Protein AF-A0A6L9ZZT6-F1 (afdb_monomer)

Structure (mmCIF, N/CA/C/O backbone):
data_AF-A0A6L9ZZT6-F1
#
_entry.id   AF-A0A6L9ZZT6-F1
#
loop_
_atom_site.group_PDB
_atom_site.id
_atom_site.type_symbol
_atom_site.label_atom_id
_atom_site.label_alt_id
_atom_site.label_comp_id
_atom_site.label_asym_id
_atom_site.label_entity_id
_atom_site.label_seq_id
_atom_site.pdbx_PDB_ins_code
_atom_site.Cartn_x
_atom_site.Cartn_y
_atom_site.Cartn_z
_atom_site.occupancy
_atom_site.B_iso_or_equiv
_atom_site.auth_seq_id
_atom_site.auth_comp_id
_atom_site.auth_asym_id
_atom_site.auth_atom_id
_atom_site.pdbx_PDB_model_num
ATOM 1 N N . MET A 1 1 ? 16.941 -3.172 -8.627 1.00 40.53 1 MET A N 1
ATOM 2 C CA . MET A 1 1 ? 16.136 -3.051 -7.387 1.00 40.53 1 MET A CA 1
ATOM 3 C C . MET A 1 1 ? 14.722 -2.506 -7.649 1.00 40.53 1 MET A C 1
ATOM 5 O O . MET A 1 1 ? 14.130 -1.906 -6.766 1.00 40.53 1 MET A O 1
ATOM 9 N N . THR A 1 2 ? 14.144 -2.720 -8.835 1.00 52.38 2 THR A N 1
ATOM 10 C CA . THR A 1 2 ? 12.911 -2.034 -9.269 1.00 52.38 2 THR A CA 1
ATOM 11 C C . THR A 1 2 ? 11.646 -2.871 -9.076 1.00 52.38 2 THR A C 1
ATOM 13 O O . THR A 1 2 ? 10.648 -2.350 -8.600 1.00 52.38 2 THR A O 1
ATOM 16 N N . THR A 1 3 ? 11.688 -4.181 -9.322 1.00 57.72 3 THR A N 1
ATOM 17 C CA . THR A 1 3 ? 10.497 -5.056 -9.295 1.00 57.72 3 THR A CA 1
ATOM 18 C C . THR A 1 3 ? 9.842 -5.185 -7.917 1.00 57.72 3 THR A C 1
ATOM 20 O O . THR A 1 3 ? 8.623 -5.118 -7.804 1.00 57.72 3 THR A O 1
ATOM 23 N N . ALA A 1 4 ? 10.628 -5.306 -6.842 1.00 57.47 4 ALA A N 1
ATOM 24 C CA . ALA A 1 4 ? 10.089 -5.438 -5.483 1.00 57.47 4 ALA A CA 1
ATOM 25 C C . ALA A 1 4 ? 9.424 -4.144 -4.964 1.00 57.47 4 ALA A C 1
ATOM 27 O O . ALA A 1 4 ? 8.455 -4.198 -4.199 1.00 57.47 4 ALA A O 1
ATOM 28 N N . VAL A 1 5 ? 9.938 -2.981 -5.384 1.00 63.69 5 VAL A N 1
ATOM 29 C CA . VAL A 1 5 ? 9.341 -1.666 -5.095 1.00 63.69 5 VAL A CA 1
ATOM 30 C C . VAL A 1 5 ? 8.029 -1.526 -5.860 1.00 63.69 5 VAL A C 1
ATOM 32 O O . VAL A 1 5 ? 7.007 -1.194 -5.260 1.00 63.69 5 VAL A O 1
ATOM 35 N N . SER A 1 6 ? 8.037 -1.8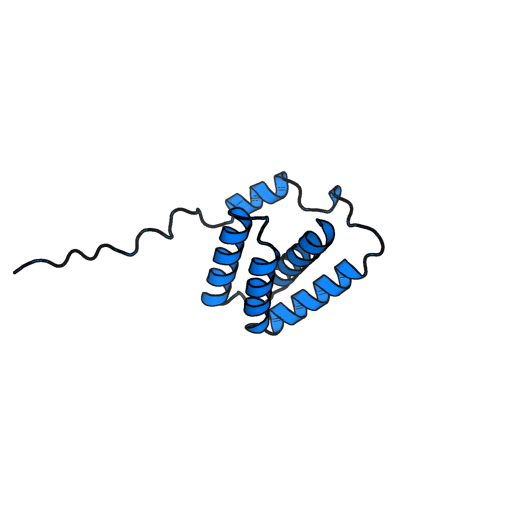91 -7.147 1.00 73.12 6 SER A N 1
ATOM 36 C CA . SER A 1 6 ? 6.847 -1.912 -7.996 1.00 73.12 6 SER A CA 1
ATOM 37 C C . SER A 1 6 ? 5.753 -2.798 -7.401 1.00 73.12 6 SER A C 1
ATOM 39 O O . SER A 1 6 ? 4.663 -2.296 -7.154 1.00 73.12 6 SER A O 1
ATOM 41 N N . ASN A 1 7 ? 6.034 -4.060 -7.057 1.00 80.44 7 ASN A N 1
ATOM 42 C CA . ASN A 1 7 ? 5.023 -4.974 -6.504 1.00 80.44 7 ASN A CA 1
ATOM 43 C C . ASN A 1 7 ? 4.415 -4.467 -5.190 1.00 80.44 7 ASN A C 1
ATOM 45 O O . ASN A 1 7 ? 3.224 -4.647 -4.951 1.00 80.44 7 ASN A O 1
ATOM 49 N N . THR A 1 8 ? 5.213 -3.811 -4.344 1.00 85.00 8 THR A N 1
ATOM 50 C CA . THR A 1 8 ? 4.730 -3.240 -3.080 1.00 85.00 8 THR A CA 1
ATOM 51 C C . THR A 1 8 ? 3.751 -2.088 -3.324 1.00 85.00 8 THR A C 1
ATOM 53 O O . THR A 1 8 ? 2.686 -2.042 -2.709 1.00 85.00 8 THR A O 1
ATOM 56 N N . LEU A 1 9 ? 4.086 -1.171 -4.234 1.00 85.19 9 LEU A N 1
ATOM 57 C CA . LEU A 1 9 ? 3.225 -0.036 -4.578 1.00 85.19 9 LEU A CA 1
ATOM 58 C C . LEU A 1 9 ? 1.985 -0.475 -5.369 1.00 85.19 9 LEU A C 1
ATOM 60 O O . LEU A 1 9 ? 0.884 -0.019 -5.080 1.00 85.19 9 LEU A O 1
ATOM 64 N N . LEU A 1 10 ? 2.131 -1.421 -6.299 1.00 85.00 10 LEU A N 1
ATOM 65 C CA . LEU A 1 10 ? 1.015 -2.033 -7.027 1.00 85.00 10 LEU A CA 1
ATOM 66 C C . LEU A 1 10 ? 0.051 -2.755 -6.082 1.00 85.00 10 LEU A C 1
ATOM 68 O O . LEU A 1 10 ? -1.161 -2.596 -6.210 1.00 85.00 10 LEU A O 1
ATOM 72 N N . ALA A 1 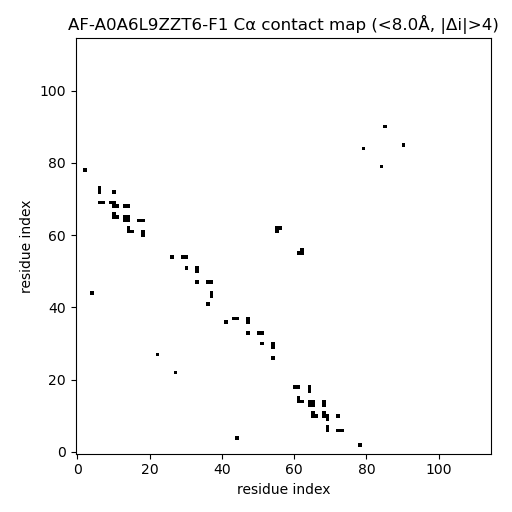11 ? 0.568 -3.504 -5.102 1.00 88.75 11 ALA A N 1
ATOM 73 C CA . ALA A 1 11 ? -0.261 -4.147 -4.086 1.00 88.75 11 ALA A CA 1
ATOM 74 C C . ALA A 1 11 ? -1.056 -3.124 -3.265 1.00 88.75 11 ALA A C 1
ATOM 76 O O . ALA A 1 11 ? -2.221 -3.369 -2.960 1.00 88.75 11 ALA A O 1
ATOM 77 N N . LEU A 1 12 ? -0.449 -1.980 -2.931 1.00 89.62 12 LEU A N 1
ATOM 78 C CA . LEU A 1 12 ? -1.128 -0.894 -2.226 1.00 89.62 12 LEU A CA 1
ATOM 79 C C . LEU A 1 12 ? -2.245 -0.280 -3.075 1.00 89.62 12 LEU A C 1
ATOM 81 O O . LEU A 1 12 ? -3.364 -0.147 -2.591 1.00 89.62 12 LEU A O 1
ATOM 85 N N . LEU A 1 13 ? -1.972 0.041 -4.342 1.00 87.94 13 LEU A N 1
ATOM 86 C CA . LEU A 1 13 ? -2.977 0.594 -5.256 1.00 87.94 13 LEU A CA 1
ATOM 87 C C . LEU A 1 13 ? -4.153 -0.372 -5.455 1.00 87.94 13 LEU A C 1
ATOM 89 O O . LEU A 1 13 ? -5.311 0.037 -5.413 1.00 87.94 13 LEU A O 1
ATOM 93 N N . LEU A 1 14 ? -3.870 -1.669 -5.604 1.00 87.69 14 LEU A N 1
ATOM 94 C CA . LEU A 1 14 ? -4.900 -2.707 -5.678 1.00 87.69 14 LEU A CA 1
ATOM 95 C C . LEU A 1 14 ? -5.697 -2.828 -4.376 1.00 87.69 14 LEU A C 1
ATOM 97 O O . LEU A 1 14 ? -6.899 -3.075 -4.428 1.00 87.69 14 LEU A O 1
ATOM 101 N N . ALA A 1 15 ? -5.053 -2.679 -3.219 1.00 90.38 15 ALA A N 1
ATOM 102 C CA . ALA A 1 15 ? -5.737 -2.727 -1.934 1.00 90.38 15 ALA A CA 1
ATOM 103 C C . ALA A 1 15 ? -6.692 -1.543 -1.765 1.00 90.38 15 ALA A C 1
ATOM 105 O O . ALA A 1 15 ? -7.841 -1.752 -1.397 1.00 90.38 15 ALA A O 1
ATOM 106 N N . LEU A 1 16 ? -6.241 -0.336 -2.114 1.00 88.00 16 LEU A N 1
ATOM 107 C CA . LEU A 1 16 ? -7.047 0.883 -2.071 1.00 88.00 16 LEU A CA 1
ATOM 108 C C . LEU A 1 16 ? -8.231 0.826 -3.039 1.00 88.00 16 LEU A C 1
ATOM 110 O O . LEU A 1 16 ? -9.338 1.191 -2.668 1.00 88.00 16 LEU A O 1
ATOM 114 N N . LYS A 1 17 ? -8.028 0.301 -4.254 1.00 85.88 17 LYS A N 1
ATOM 115 C CA . LYS A 1 17 ? -9.111 0.117 -5.233 1.00 85.88 17 LYS A CA 1
ATOM 116 C C . LYS A 1 17 ? -10.200 -0.843 -4.737 1.00 85.88 17 LYS A C 1
ATOM 118 O O . LYS A 1 17 ? -11.365 -0.666 -5.069 1.00 85.88 17 LYS A O 1
ATOM 123 N N . ASN A 1 18 ? -9.811 -1.885 -4.003 1.00 85.56 18 ASN A N 1
ATOM 124 C CA . ASN A 1 18 ? -10.728 -2.908 -3.496 1.00 85.56 18 ASN A CA 1
ATOM 125 C C . ASN A 1 18 ? -11.258 -2.591 -2.089 1.00 85.56 18 ASN A C 1
ATOM 127 O O . ASN A 1 18 ? -11.923 -3.439 -1.495 1.00 85.56 18 ASN A O 1
ATOM 131 N N . LEU A 1 19 ? -10.926 -1.426 -1.530 1.00 87.62 19 LEU A N 1
ATOM 132 C CA . LEU A 1 19 ? -11.399 -1.014 -0.219 1.00 87.62 19 LEU A CA 1
ATOM 133 C C . LEU A 1 19 ? -12.838 -0.501 -0.362 1.00 87.62 19 LEU A C 1
ATOM 135 O O . LEU A 1 19 ? -13.083 0.512 -1.009 1.00 87.62 19 LEU A O 1
ATOM 139 N N . GLU A 1 20 ? -13.793 -1.227 0.217 1.00 83.88 20 GLU A N 1
ATOM 140 C CA . GLU A 1 20 ? -15.220 -0.875 0.152 1.00 83.88 20 GLU A CA 1
ATOM 141 C C . GLU A 1 20 ? -15.559 0.329 1.043 1.00 83.88 20 GLU A C 1
ATOM 143 O O . GLU A 1 20 ? -16.448 1.119 0.728 1.00 83.88 20 GLU A O 1
ATOM 148 N N . ASN A 1 21 ? -14.826 0.490 2.146 1.00 81.81 21 ASN A N 1
ATOM 149 C CA . ASN A 1 21 ? -14.958 1.626 3.046 1.00 81.81 21 ASN A CA 1
ATOM 150 C C . ASN A 1 21 ? -13.972 2.732 2.651 1.00 81.81 21 ASN A C 1
ATOM 152 O O . ASN A 1 21 ? -12.803 2.438 2.402 1.00 81.81 21 ASN A O 1
ATOM 156 N N . PRO A 1 22 ? -14.393 4.006 2.636 1.00 80.00 22 PRO A N 1
ATOM 157 C CA . PRO A 1 22 ? -13.458 5.103 2.445 1.00 80.00 22 PRO A CA 1
ATOM 158 C C . PRO A 1 22 ? -12.420 5.126 3.575 1.00 80.00 22 PRO A C 1
ATOM 160 O O . PRO A 1 22 ? -12.714 4.751 4.713 1.00 80.00 22 PRO A O 1
ATOM 163 N N . LEU A 1 23 ? -11.209 5.575 3.242 1.00 84.56 23 LEU A N 1
ATOM 164 C CA . LEU A 1 23 ? -10.149 5.826 4.218 1.00 84.56 23 LEU A CA 1
ATOM 165 C C . LEU A 1 23 ? -10.602 6.871 5.245 1.00 84.56 23 LEU A C 1
ATOM 167 O O . LEU A 1 23 ? -11.342 7.800 4.907 1.00 84.56 23 LEU A O 1
ATOM 171 N N . SER A 1 24 ? -10.110 6.751 6.477 1.00 85.81 24 SER A N 1
ATOM 172 C CA . SER A 1 24 ? -10.215 7.830 7.462 1.00 85.81 24 SER A CA 1
ATOM 173 C C . SER A 1 24 ? -9.424 9.061 6.992 1.00 85.81 24 SER A C 1
ATOM 175 O O . SER A 1 24 ? -8.499 8.957 6.181 1.00 85.81 24 SER A O 1
ATOM 177 N N . GLU A 1 25 ? -9.767 10.239 7.516 1.00 85.50 25 GLU A N 1
ATOM 178 C CA . GLU A 1 25 ? -9.041 11.483 7.230 1.00 85.50 25 GLU A CA 1
ATOM 179 C C . GLU A 1 25 ? -7.549 11.368 7.593 1.00 85.50 25 GLU A C 1
ATOM 181 O O . GLU A 1 25 ? -6.685 11.771 6.814 1.00 85.50 25 GLU A O 1
ATOM 186 N N . GLU A 1 26 ? -7.238 10.713 8.715 1.00 84.62 26 GLU A N 1
ATOM 187 C CA . GLU A 1 26 ? -5.870 10.480 9.192 1.00 84.62 26 GLU A CA 1
ATOM 188 C C . GLU A 1 26 ? -5.096 9.534 8.259 1.00 84.62 26 GLU A C 1
ATOM 190 O O . GLU A 1 26 ? -3.921 9.750 7.956 1.00 84.62 26 GLU A O 1
ATOM 195 N N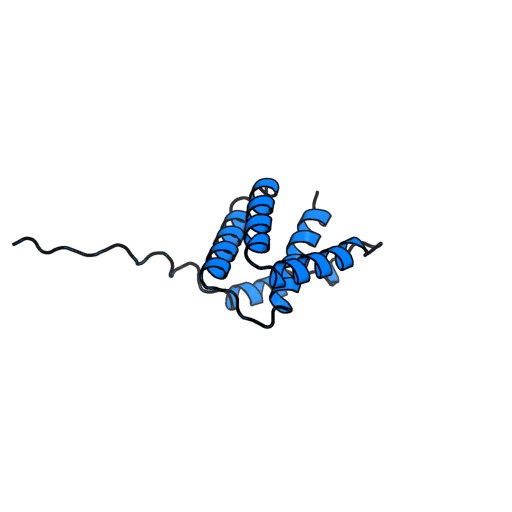 . GLU A 1 27 ? -5.756 8.485 7.761 1.00 84.69 27 GLU A N 1
ATOM 196 C CA . GLU A 1 27 ? -5.157 7.527 6.825 1.00 84.69 27 GLU A CA 1
ATOM 197 C C . GLU A 1 27 ? -4.908 8.163 5.457 1.00 84.69 27 GLU A C 1
ATOM 199 O O . GLU A 1 27 ? -3.863 7.945 4.835 1.00 84.69 27 GLU A O 1
ATOM 204 N N . HIS A 1 28 ? -5.865 8.970 5.000 1.00 86.56 28 HIS A N 1
ATOM 205 C CA . HIS A 1 28 ? -5.772 9.716 3.757 1.00 86.56 28 HIS A CA 1
ATOM 206 C C . HIS A 1 28 ? -4.625 10.735 3.805 1.00 86.56 28 HIS A C 1
ATOM 208 O O . HIS A 1 28 ? -3.826 10.816 2.864 1.00 86.56 28 HIS A O 1
ATOM 214 N N . GLU A 1 29 ? -4.488 11.478 4.906 1.00 87.62 29 GLU A N 1
ATOM 215 C CA . GLU A 1 29 ? -3.381 12.416 5.107 1.00 87.62 29 GLU A CA 1
ATOM 216 C C . GLU A 1 29 ? -2.031 11.687 5.159 1.00 87.62 29 GLU A C 1
ATOM 218 O O . GLU A 1 29 ? -1.093 12.073 4.453 1.00 87.62 29 GLU A O 1
ATOM 223 N N . ALA A 1 30 ? -1.942 10.580 5.903 1.00 87.75 30 ALA A N 1
ATOM 224 C CA . ALA A 1 30 ? -0.714 9.797 6.016 1.00 87.75 30 ALA A CA 1
ATOM 225 C C . ALA A 1 30 ? -0.260 9.205 4.668 1.00 87.75 30 ALA 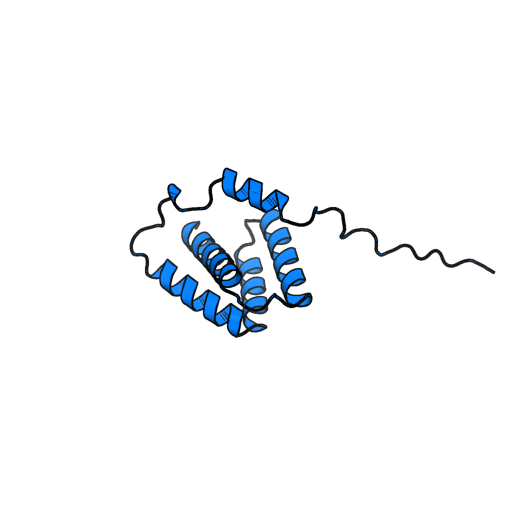A C 1
ATOM 227 O O . ALA A 1 30 ? 0.931 9.242 4.339 1.00 87.75 30 ALA A O 1
ATOM 228 N N . LEU A 1 31 ? -1.192 8.688 3.857 1.00 88.56 31 LEU A N 1
ATOM 229 C CA . LEU A 1 31 ? -0.898 8.191 2.507 1.00 88.56 31 LEU A CA 1
ATOM 230 C C . LEU A 1 31 ? -0.512 9.324 1.550 1.00 88.56 31 LEU A C 1
ATOM 232 O O . LEU A 1 31 ? 0.402 9.157 0.737 1.00 88.56 31 LEU A O 1
ATOM 236 N N . THR A 1 32 ? -1.155 10.485 1.673 1.00 87.31 32 THR A N 1
ATOM 237 C CA . THR A 1 32 ? -0.825 11.675 0.880 1.00 87.31 32 THR A CA 1
ATOM 238 C C . THR A 1 32 ? 0.594 12.160 1.175 1.00 87.31 32 THR A C 1
ATOM 240 O O . THR A 1 32 ? 1.372 12.414 0.249 1.00 87.31 32 THR A O 1
ATOM 243 N N . ASP A 1 33 ? 0.972 12.265 2.450 1.00 87.50 33 ASP A N 1
ATOM 244 C CA . ASP A 1 33 ? 2.317 12.689 2.840 1.00 87.50 33 ASP A CA 1
ATOM 245 C C . ASP A 1 33 ? 3.385 11.668 2.416 1.00 87.50 33 ASP A C 1
ATOM 247 O O . ASP A 1 33 ? 4.428 12.044 1.870 1.00 87.50 33 ASP A O 1
ATOM 251 N N . LEU A 1 34 ? 3.094 10.369 2.548 1.00 87.31 34 LEU A N 1
ATOM 252 C CA . LEU A 1 34 ? 3.953 9.308 2.024 1.00 87.31 34 LEU A CA 1
ATOM 253 C C . LEU A 1 34 ? 4.167 9.447 0.506 1.00 87.31 34 LEU A C 1
ATOM 255 O O . LEU A 1 34 ? 5.303 9.357 0.035 1.00 87.31 34 LEU A O 1
ATOM 259 N N . GLY A 1 35 ? 3.104 9.717 -0.259 1.00 84.81 35 GLY A N 1
ATOM 260 C CA . GLY A 1 35 ? 3.186 9.971 -1.700 1.00 84.81 35 GLY A CA 1
ATOM 261 C C . GLY A 1 35 ? 4.074 11.175 -2.037 1.00 84.81 35 GLY A C 1
ATOM 262 O O . GLY A 1 35 ? 4.937 11.090 -2.915 1.00 84.81 35 GLY A O 1
ATOM 263 N N . LYS A 1 36 ? 3.944 12.277 -1.285 1.00 85.62 36 LYS A N 1
ATOM 264 C CA . LYS A 1 36 ? 4.805 13.468 -1.427 1.00 85.62 36 LYS A CA 1
ATOM 265 C C . LYS A 1 36 ? 6.269 13.169 -1.102 1.00 85.62 36 LYS A C 1
ATOM 267 O O . LYS A 1 36 ? 7.165 13.705 -1.755 1.00 85.62 36 LYS A O 1
ATOM 272 N N . GLN A 1 37 ? 6.544 12.342 -0.094 1.00 84.12 37 GLN A N 1
ATOM 273 C CA . GLN A 1 37 ? 7.911 11.929 0.246 1.00 84.12 37 GLN A CA 1
ATOM 274 C C . GLN A 1 37 ? 8.526 11.043 -0.842 1.00 84.12 37 GLN A C 1
ATOM 276 O O . GLN A 1 37 ? 9.666 11.283 -1.235 1.00 84.12 37 GLN A O 1
ATOM 281 N N . LEU A 1 38 ? 7.761 10.090 -1.385 1.00 83.06 38 LEU A N 1
ATOM 282 C CA . LEU A 1 38 ? 8.195 9.237 -2.497 1.00 83.06 38 LEU A CA 1
ATOM 283 C C . LEU A 1 38 ? 8.496 10.044 -3.768 1.00 83.06 38 LEU A C 1
ATOM 285 O O . LEU A 1 38 ? 9.483 9.765 -4.444 1.00 83.06 38 LEU A O 1
ATOM 289 N N . 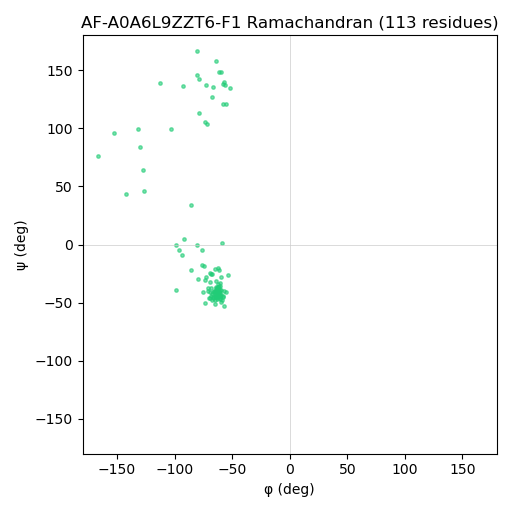LYS A 1 39 ? 7.686 11.071 -4.064 1.00 80.50 39 LYS A N 1
ATOM 290 C CA . LYS A 1 39 ? 7.915 11.998 -5.186 1.00 80.50 39 LYS A CA 1
ATOM 291 C C . LYS A 1 39 ? 9.188 12.831 -4.999 1.00 80.50 39 LYS A C 1
ATOM 293 O O . LYS A 1 39 ? 9.900 13.064 -5.970 1.00 80.50 39 LYS A O 1
ATOM 298 N N . ARG A 1 40 ? 9.465 13.289 -3.770 1.00 81.00 40 ARG A N 1
ATOM 299 C CA . ARG A 1 40 ? 10.646 14.114 -3.452 1.00 81.00 40 ARG A CA 1
ATOM 300 C C . ARG A 1 40 ? 11.941 13.305 -3.458 1.00 81.00 40 ARG A C 1
ATOM 302 O O . ARG A 1 40 ? 12.886 13.706 -4.125 1.00 81.00 40 ARG A O 1
ATOM 309 N N . ASN A 1 41 ? 11.963 12.171 -2.757 1.00 79.25 41 ASN A N 1
ATOM 310 C CA . ASN A 1 41 ? 13.142 11.317 -2.604 1.00 79.25 41 ASN A CA 1
ATOM 311 C C . ASN A 1 41 ? 12.801 9.851 -2.927 1.00 79.25 41 ASN A C 1
ATOM 313 O O . ASN A 1 41 ? 12.582 9.046 -2.016 1.00 79.25 41 ASN A O 1
ATOM 317 N N . PRO A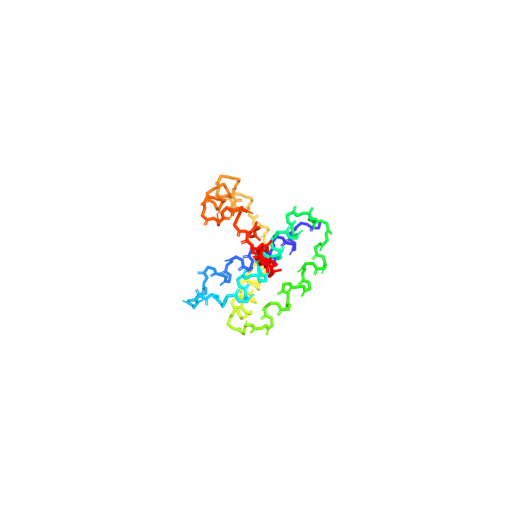 1 42 ? 12.813 9.455 -4.211 1.00 72.44 42 PRO A N 1
ATOM 318 C CA . PRO A 1 42 ? 12.541 8.070 -4.601 1.00 72.44 42 PRO A CA 1
ATOM 319 C C . PRO A 1 42 ? 13.606 7.076 -4.097 1.00 72.44 42 PRO A C 1
ATOM 321 O O . PRO A 1 42 ? 13.317 5.889 -3.950 1.00 72.44 42 PRO A O 1
ATOM 324 N N . ASN A 1 43 ? 14.818 7.547 -3.778 1.00 79.38 43 ASN A N 1
ATOM 325 C CA . ASN A 1 43 ? 15.910 6.710 -3.265 1.00 79.38 43 ASN A CA 1
ATOM 326 C C . ASN A 1 43 ? 15.723 6.285 -1.793 1.00 79.38 43 ASN A C 1
ATOM 328 O O . ASN A 1 43 ? 16.306 5.286 -1.376 1.00 79.38 43 ASN A O 1
ATOM 332 N N . ASP A 1 44 ? 14.866 6.966 -1.020 1.00 82.69 44 ASP A N 1
ATOM 333 C CA . ASP A 1 44 ? 14.590 6.665 0.399 1.00 82.69 44 ASP A CA 1
ATOM 334 C C . ASP A 1 44 ? 13.509 5.584 0.589 1.00 82.69 44 ASP A C 1
ATOM 336 O O . ASP A 1 44 ? 12.719 5.588 1.541 1.00 82.69 44 ASP A O 1
ATOM 340 N N . TRP A 1 45 ? 13.452 4.613 -0.325 1.00 82.56 45 TRP A N 1
ATOM 341 C CA . TRP A 1 45 ? 12.408 3.590 -0.327 1.00 82.56 45 TRP A CA 1
ATOM 342 C C . TRP A 1 45 ? 12.304 2.820 0.995 1.00 82.56 45 TRP A C 1
ATOM 344 O O . TRP A 1 45 ? 11.199 2.565 1.465 1.00 82.56 45 TRP A O 1
ATOM 354 N N . ASN A 1 46 ? 13.425 2.469 1.632 1.00 82.31 46 ASN A N 1
ATOM 355 C CA . ASN A 1 46 ? 13.398 1.702 2.882 1.00 82.31 46 ASN A CA 1
ATOM 356 C C . ASN A 1 46 ? 12.709 2.457 4.027 1.00 82.31 46 ASN A C 1
ATOM 358 O O . ASN A 1 46 ? 11.968 1.842 4.796 1.00 82.31 46 ASN A O 1
ATOM 362 N N . LEU A 1 47 ? 12.917 3.773 4.124 1.00 83.38 47 LEU A N 1
ATOM 363 C CA . LEU A 1 47 ? 12.258 4.612 5.125 1.00 83.38 47 LEU A CA 1
ATOM 364 C C . LEU A 1 47 ? 10.762 4.747 4.813 1.00 83.38 47 LEU A C 1
ATOM 366 O O . LEU A 1 47 ? 9.916 4.532 5.684 1.00 83.38 47 LEU A O 1
ATOM 370 N N . ASN A 1 48 ? 10.429 5.018 3.550 1.00 83.62 48 ASN A N 1
ATOM 371 C CA . ASN A 1 48 ? 9.045 5.139 3.090 1.00 83.62 48 ASN A CA 1
ATOM 372 C C . ASN A 1 48 ? 8.266 3.825 3.253 1.00 83.62 48 ASN A C 1
ATOM 374 O O . ASN A 1 48 ? 7.108 3.826 3.667 1.00 83.62 48 ASN A O 1
ATOM 378 N N . LYS A 1 49 ? 8.918 2.679 3.034 1.00 85.75 49 LYS A N 1
ATOM 379 C CA . LYS A 1 49 ? 8.340 1.354 3.270 1.00 85.75 49 LYS A CA 1
ATOM 380 C C . LYS A 1 49 ? 7.962 1.156 4.736 1.00 85.75 49 LYS A C 1
ATOM 382 O O . LYS A 1 49 ? 6.901 0.603 5.004 1.00 85.75 49 LYS A O 1
ATOM 387 N N . GLN A 1 50 ? 8.784 1.600 5.690 1.00 86.56 50 GLN A N 1
ATOM 388 C CA . GLN A 1 50 ? 8.442 1.486 7.114 1.00 86.56 50 GLN A CA 1
ATOM 389 C C . GLN A 1 50 ? 7.206 2.317 7.467 1.00 86.56 50 GLN A C 1
ATOM 391 O O . GLN A 1 50 ? 6.307 1.808 8.138 1.00 86.56 50 GLN A O 1
ATOM 396 N N . LYS A 1 51 ? 7.123 3.551 6.953 1.00 87.12 51 LYS A N 1
ATOM 397 C CA . LYS A 1 51 ? 5.944 4.414 7.120 1.00 87.12 51 LYS A CA 1
ATOM 398 C C . LYS A 1 51 ? 4.692 3.776 6.519 1.00 87.12 51 LYS A C 1
ATOM 400 O O . LYS A 1 51 ? 3.667 3.699 7.188 1.00 87.12 51 LYS A O 1
ATOM 405 N N . LEU A 1 52 ? 4.802 3.210 5.315 1.00 90.00 52 LEU A N 1
ATOM 406 C CA . LEU A 1 52 ? 3.711 2.463 4.691 1.00 90.00 52 LEU A CA 1
ATOM 407 C C . LEU A 1 52 ? 3.244 1.286 5.558 1.00 90.00 52 LEU A C 1
ATOM 409 O O . LEU A 1 52 ? 2.047 1.093 5.748 1.00 90.00 52 LEU A O 1
ATOM 413 N N . MET A 1 53 ? 4.174 0.501 6.112 1.00 89.69 53 MET A N 1
ATOM 414 C CA . MET A 1 53 ? 3.815 -0.616 6.993 1.00 89.69 53 MET A CA 1
ATOM 415 C C . MET A 1 53 ? 3.118 -0.144 8.277 1.00 89.69 53 MET A C 1
ATOM 417 O O . MET A 1 53 ? 2.289 -0.881 8.804 1.00 89.69 53 MET A O 1
ATOM 421 N N . ALA A 1 54 ? 3.438 1.049 8.785 1.00 90.19 54 ALA A N 1
ATOM 422 C CA . ALA A 1 54 ? 2.754 1.631 9.938 1.00 90.19 54 ALA A CA 1
ATOM 423 C C . ALA A 1 54 ? 1.303 2.014 9.602 1.00 90.19 54 ALA A C 1
ATOM 425 O O . ALA A 1 54 ? 0.406 1.637 10.350 1.00 90.19 54 ALA A O 1
ATOM 426 N N . ILE A 1 55 ? 1.070 2.650 8.447 1.00 88.25 55 ILE A N 1
ATOM 427 C CA . ILE A 1 55 ? -0.281 2.974 7.952 1.00 88.25 55 ILE A CA 1
ATOM 428 C C . ILE A 1 55 ? -1.110 1.694 7.799 1.00 88.25 55 ILE A C 1
ATOM 430 O O . ILE A 1 55 ? -2.217 1.598 8.315 1.00 88.25 55 ILE A O 1
ATOM 434 N N . LEU A 1 56 ? -0.546 0.658 7.170 1.00 89.38 56 LEU A N 1
ATOM 435 C CA . LEU A 1 56 ? -1.232 -0.628 7.023 1.00 89.38 56 LEU A CA 1
ATOM 436 C C . LEU A 1 56 ? -1.533 -1.287 8.376 1.00 89.38 56 LEU A C 1
ATOM 438 O O . LEU A 1 56 ? -2.546 -1.952 8.518 1.00 89.38 56 LEU A O 1
ATOM 442 N N . LYS A 1 57 ? -0.675 -1.136 9.390 1.00 88.69 57 LYS A N 1
ATOM 443 C CA . LYS A 1 57 ? -0.949 -1.696 10.725 1.00 88.69 57 LYS A CA 1
ATOM 444 C C . LYS A 1 57 ? -2.119 -1.018 11.436 1.00 88.69 57 LYS A C 1
ATOM 446 O O . LYS A 1 57 ? -2.704 -1.665 12.295 1.00 88.69 57 LYS A O 1
ATOM 451 N N . ALA A 1 58 ? -2.431 0.232 11.101 1.00 87.75 58 ALA A N 1
ATOM 452 C CA . ALA A 1 58 ? -3.561 0.953 11.677 1.00 87.75 58 ALA A CA 1
ATOM 453 C C . ALA A 1 58 ? -4.916 0.499 11.102 1.00 87.75 58 ALA A C 1
ATOM 455 O O . ALA A 1 58 ? -5.942 0.731 11.731 1.00 87.75 58 ALA A O 1
ATOM 456 N N . ASN A 1 59 ? -4.919 -0.192 9.953 1.00 88.38 59 ASN A N 1
ATOM 457 C CA . ASN A 1 59 ? -6.130 -0.625 9.258 1.00 88.38 59 ASN A CA 1
ATOM 458 C C . ASN A 1 59 ? -6.055 -2.099 8.850 1.00 88.38 59 ASN A C 1
ATOM 460 O O . ASN A 1 59 ? -5.457 -2.457 7.828 1.00 88.38 59 ASN A O 1
ATOM 464 N N . ASP A 1 60 ? -6.689 -2.971 9.637 1.00 90.00 60 ASP A N 1
ATOM 465 C CA . ASP A 1 60 ? -6.651 -4.415 9.397 1.00 90.00 60 ASP A CA 1
ATOM 466 C C . ASP A 1 60 ? -7.264 -4.818 8.048 1.00 90.00 60 ASP A C 1
ATOM 468 O O . ASP A 1 60 ? -6.722 -5.699 7.375 1.00 90.00 60 ASP A O 1
ATOM 472 N N . THR A 1 61 ? -8.330 -4.151 7.599 1.00 90.19 61 THR A N 1
ATOM 473 C CA . THR A 1 61 ? -8.957 -4.429 6.296 1.00 90.19 61 THR A CA 1
ATOM 474 C C . THR A 1 61 ? -8.003 -4.098 5.152 1.00 90.19 61 THR A C 1
ATOM 476 O O . THR A 1 61 ? -7.721 -4.946 4.298 1.00 90.19 61 THR A O 1
ATOM 479 N N . LEU A 1 62 ? -7.430 -2.892 5.161 1.00 89.38 62 LEU A N 1
ATOM 480 C CA . LEU A 1 62 ? -6.470 -2.452 4.152 1.00 89.38 62 LEU A CA 1
ATOM 481 C C . LEU A 1 62 ? -5.224 -3.345 4.146 1.00 89.38 62 LEU A C 1
ATOM 483 O O . LEU A 1 62 ? -4.730 -3.728 3.084 1.00 89.38 62 LEU A O 1
ATOM 487 N N . LYS A 1 63 ? -4.742 -3.746 5.325 1.00 92.25 63 LYS A N 1
ATOM 488 C CA . LYS A 1 63 ? -3.629 -4.688 5.481 1.00 92.25 63 LYS A CA 1
ATOM 489 C C . LYS A 1 63 ? -3.927 -6.044 4.860 1.00 92.25 63 LYS A C 1
ATOM 491 O O . LYS A 1 63 ? -3.065 -6.582 4.165 1.00 92.25 63 LYS A O 1
ATOM 496 N N . GLN A 1 64 ? -5.109 -6.609 5.100 1.00 91.62 64 GLN A N 1
ATOM 497 C CA . GLN A 1 64 ? -5.501 -7.896 4.522 1.00 91.62 64 GLN A CA 1
ATOM 498 C C . GLN A 1 64 ? -5.578 -7.821 2.995 1.00 91.62 64 GLN A C 1
ATOM 500 O O . GLN A 1 64 ? -5.021 -8.685 2.310 1.00 91.62 64 GLN A O 1
ATOM 505 N N . LEU A 1 65 ? -6.200 -6.767 2.458 1.00 91.56 65 LEU A N 1
ATOM 506 C CA . LEU A 1 65 ? -6.274 -6.532 1.015 1.00 91.56 65 LEU A CA 1
ATOM 507 C C . LEU A 1 65 ? -4.879 -6.372 0.401 1.00 91.56 65 LEU A C 1
ATOM 509 O O . LEU A 1 65 ? -4.575 -7.013 -0.608 1.00 91.56 65 LEU A O 1
ATOM 513 N N . TYR A 1 66 ? -4.004 -5.604 1.053 1.00 92.38 66 TYR A N 1
ATOM 514 C CA . TYR A 1 66 ? -2.613 -5.424 0.645 1.00 92.38 66 TYR A CA 1
ATOM 515 C C . TYR A 1 66 ? -1.841 -6.744 0.626 1.00 92.38 66 TYR A C 1
ATOM 517 O O . TYR A 1 66 ? -1.206 -7.061 -0.377 1.00 92.38 66 TYR A O 1
ATOM 525 N N . GLN A 1 67 ? -1.907 -7.547 1.693 1.00 91.38 67 GLN A N 1
ATOM 526 C CA . GLN A 1 67 ? -1.189 -8.826 1.752 1.00 91.38 67 GLN A CA 1
ATOM 527 C C . GLN A 1 67 ? -1.699 -9.802 0.690 1.00 91.38 67 GLN A C 1
ATOM 529 O O . GLN A 1 67 ? -0.902 -10.470 0.034 1.00 91.38 67 GLN A O 1
ATOM 534 N N . LYS A 1 68 ? -3.017 -9.843 0.461 1.00 90.69 68 LYS A N 1
ATOM 535 C CA . LYS A 1 68 ? -3.625 -10.674 -0.585 1.00 90.69 68 LYS A CA 1
ATOM 536 C C . LYS A 1 68 ? -3.178 -10.240 -1.981 1.00 90.69 68 LYS A C 1
ATOM 538 O O . LYS A 1 68 ? -2.841 -11.094 -2.800 1.00 90.69 68 LYS A O 1
ATOM 543 N N . ALA A 1 69 ? -3.161 -8.936 -2.261 1.00 88.81 69 ALA A N 1
ATOM 544 C CA . ALA A 1 69 ? -2.681 -8.400 -3.532 1.00 88.81 69 ALA A CA 1
ATOM 545 C C . ALA A 1 69 ? -1.183 -8.674 -3.719 1.00 88.81 69 ALA A C 1
ATOM 547 O O . ALA A 1 69 ? -0.775 -9.173 -4.765 1.00 88.81 69 ALA A O 1
ATOM 548 N N . LYS A 1 70 ? -0.377 -8.440 -2.680 1.00 88.12 70 LYS A N 1
ATOM 549 C CA . LYS A 1 70 ? 1.064 -8.691 -2.690 1.00 88.12 70 LYS A CA 1
ATOM 550 C C . LYS A 1 70 ? 1.388 -10.163 -2.932 1.00 88.12 70 LYS A C 1
ATOM 552 O O . LYS A 1 70 ? 2.195 -10.452 -3.802 1.00 88.12 70 LYS A O 1
ATOM 557 N N . ALA A 1 71 ? 0.727 -11.085 -2.232 1.00 86.88 71 ALA A N 1
ATOM 558 C CA . ALA A 1 71 ? 0.928 -12.520 -2.427 1.00 86.88 71 ALA A CA 1
ATOM 559 C C . ALA A 1 71 ? 0.600 -12.955 -3.862 1.00 86.88 71 ALA A C 1
ATOM 561 O O . ALA A 1 71 ? 1.330 -13.752 -4.440 1.00 86.88 71 ALA A O 1
ATOM 562 N N . LYS A 1 72 ? -0.459 -12.396 -4.466 1.00 84.94 72 LYS A N 1
ATOM 563 C CA . LYS A 1 72 ? -0.787 -12.647 -5.877 1.00 84.94 72 LYS A CA 1
ATOM 564 C C . LYS A 1 72 ? 0.286 -12.119 -6.826 1.00 84.94 72 LYS A C 1
ATOM 566 O O . LYS A 1 72 ? 0.614 -12.811 -7.778 1.00 84.94 72 LYS A O 1
ATOM 571 N N . LEU A 1 73 ? 0.814 -10.920 -6.572 1.00 83.19 73 LEU A N 1
ATOM 572 C CA . LEU A 1 73 ? 1.858 -10.307 -7.400 1.00 83.19 73 LEU A CA 1
ATOM 573 C C . LEU A 1 73 ? 3.212 -11.010 -7.247 1.00 83.19 73 LEU A C 1
ATOM 575 O O . LEU A 1 73 ? 3.926 -11.156 -8.229 1.00 83.19 73 LEU A O 1
ATOM 579 N N . ASP A 1 74 ? 3.559 -11.464 -6.042 1.00 81.81 74 ASP A N 1
ATOM 580 C CA . ASP A 1 74 ? 4.788 -12.228 -5.788 1.00 81.81 74 ASP A CA 1
ATOM 581 C C . ASP A 1 74 ? 4.704 -13.660 -6.337 1.00 81.81 74 ASP A C 1
ATOM 583 O O . ASP A 1 74 ? 5.725 -14.232 -6.701 1.00 81.81 74 ASP A O 1
ATOM 587 N N . ALA A 1 75 ? 3.500 -14.236 -6.421 1.00 81.81 75 ALA A N 1
ATOM 588 C CA . ALA A 1 75 ? 3.266 -15.540 -7.042 1.00 81.81 75 ALA A CA 1
ATOM 589 C C . ALA A 1 75 ? 3.283 -15.496 -8.582 1.00 81.81 75 ALA A C 1
ATOM 591 O O . ALA A 1 75 ? 3.164 -16.541 -9.224 1.00 81.81 75 ALA A O 1
ATOM 592 N N . LEU A 1 76 ? 3.408 -14.311 -9.194 1.00 77.31 76 LEU A N 1
ATOM 593 C CA . LEU A 1 76 ? 3.622 -14.204 -10.632 1.00 77.31 76 LEU A CA 1
ATOM 594 C C . LEU A 1 76 ? 5.052 -14.651 -10.951 1.00 77.31 76 LEU A C 1
ATOM 596 O O . LEU A 1 76 ? 6.013 -13.912 -10.766 1.00 77.31 76 LEU A O 1
ATOM 600 N N . ASP A 1 77 ? 5.167 -15.868 -11.479 1.00 60.84 77 ASP A N 1
ATOM 601 C CA . ASP A 1 77 ? 6.429 -16.479 -11.926 1.00 60.84 77 ASP A CA 1
ATOM 602 C C . ASP A 1 77 ? 7.094 -15.694 -13.077 1.00 60.84 77 ASP A C 1
ATOM 604 O O . ASP A 1 77 ? 8.297 -15.775 -13.316 1.00 60.84 77 ASP A O 1
A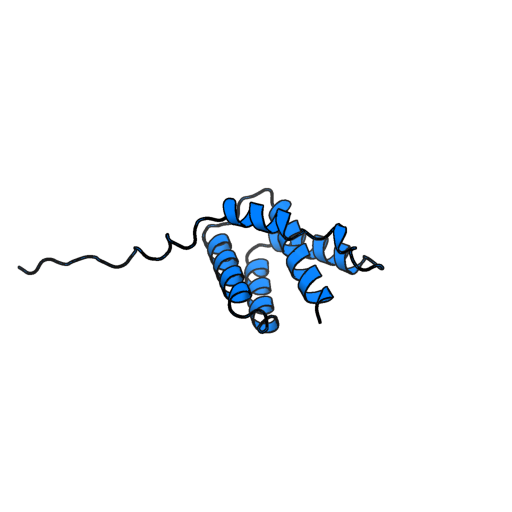TOM 608 N N . ARG A 1 78 ? 6.303 -14.870 -13.778 1.00 65.00 78 ARG A N 1
ATOM 609 C CA . ARG A 1 78 ? 6.761 -13.976 -14.841 1.00 65.00 78 ARG A CA 1
ATOM 610 C C . ARG A 1 78 ? 6.625 -12.515 -14.411 1.00 65.00 78 ARG A C 1
ATOM 612 O O . ARG A 1 78 ? 5.593 -12.156 -13.842 1.00 65.00 78 ARG A O 1
ATOM 619 N N . PRO A 1 79 ? 7.617 -11.658 -14.721 1.00 65.38 79 PRO A N 1
ATOM 620 C CA . PRO A 1 79 ? 7.495 -10.228 -14.479 1.00 65.38 79 PRO A CA 1
ATOM 621 C C . PRO A 1 79 ? 6.261 -9.689 -15.203 1.00 65.38 79 PRO A C 1
ATOM 623 O O . PRO A 1 79 ? 5.970 -10.095 -16.330 1.00 65.38 79 PRO A O 1
ATOM 626 N N . ILE A 1 80 ? 5.538 -8.784 -14.541 1.00 66.50 80 ILE A N 1
ATOM 627 C CA . ILE A 1 80 ? 4.375 -8.120 -15.129 1.00 66.50 80 ILE A CA 1
ATOM 628 C C . ILE A 1 80 ? 4.859 -7.405 -16.398 1.00 66.50 80 ILE A C 1
ATOM 630 O O . ILE A 1 80 ? 5.781 -6.587 -16.301 1.00 66.50 80 ILE A O 1
ATOM 634 N N . PRO A 1 81 ? 4.295 -7.727 -17.576 1.00 65.81 81 PRO A N 1
ATOM 635 C CA . PRO A 1 81 ? 4.617 -7.035 -18.813 1.00 65.81 81 PRO A CA 1
ATOM 636 C C . PRO A 1 81 ? 4.475 -5.522 -18.615 1.00 65.81 81 PRO A C 1
ATOM 638 O O . PRO A 1 81 ? 3.477 -5.095 -18.034 1.00 65.81 81 PRO A O 1
ATOM 641 N N . PRO A 1 82 ? 5.431 -4.706 -19.087 1.00 63.75 82 PRO A N 1
ATOM 642 C CA . PRO A 1 82 ? 5.369 -3.256 -18.919 1.00 63.75 82 PRO A CA 1
ATOM 643 C C . PRO A 1 82 ? 4.113 -2.640 -19.553 1.00 63.75 82 PRO A C 1
ATOM 645 O O . PRO A 1 82 ? 3.605 -1.668 -19.017 1.00 63.75 82 PRO A O 1
ATOM 648 N N . ASP A 1 83 ? 3.557 -3.253 -20.603 1.00 65.62 83 ASP A N 1
ATOM 649 C CA . ASP A 1 83 ? 2.258 -2.894 -21.200 1.00 65.62 83 ASP A CA 1
ATOM 650 C C . ASP A 1 83 ? 1.052 -3.037 -20.255 1.00 65.62 83 ASP A C 1
ATOM 652 O O . ASP A 1 83 ? 0.007 -2.442 -20.491 1.00 65.62 83 ASP A O 1
ATOM 656 N N . LEU A 1 84 ? 1.162 -3.852 -19.202 1.00 65.06 84 LEU A N 1
ATOM 657 C CA . LEU A 1 84 ? 0.115 -4.022 -18.187 1.00 65.06 84 LEU A CA 1
ATOM 658 C C . LEU A 1 84 ? 0.347 -3.143 -16.954 1.00 65.06 84 LEU A C 1
ATOM 660 O O . LEU A 1 84 ? -0.478 -3.135 -16.036 1.00 65.06 84 LEU A O 1
ATOM 664 N N . LEU A 1 85 ? 1.478 -2.438 -16.901 1.00 66.94 85 LEU A N 1
ATOM 665 C CA . LEU A 1 85 ? 1.704 -1.401 -15.909 1.00 66.94 85 LEU A CA 1
ATOM 666 C C . LEU A 1 85 ? 1.006 -0.121 -16.376 1.00 66.94 85 LEU A C 1
ATOM 668 O O . LEU A 1 85 ? 0.960 0.132 -17.578 1.00 66.94 85 LEU A O 1
ATOM 672 N N . PRO A 1 86 ? 0.478 0.696 -15.450 1.00 62.66 86 PRO A N 1
ATOM 673 C CA . PRO A 1 86 ? -0.075 1.994 -15.815 1.00 62.66 86 PRO A CA 1
ATOM 674 C C . PRO A 1 86 ? 0.990 2.801 -16.564 1.00 62.66 86 PRO A C 1
ATOM 676 O O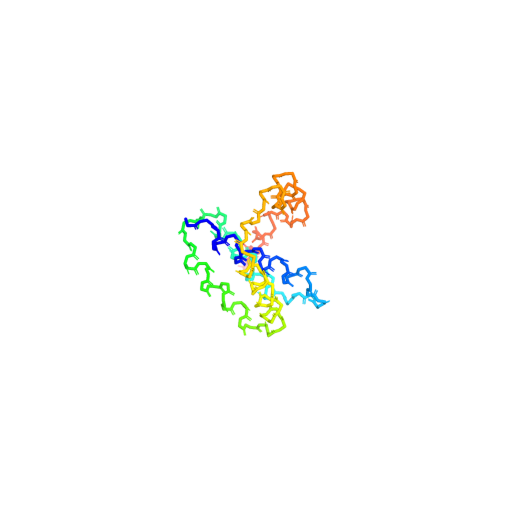 . PRO A 1 86 ? 2.083 3.034 -16.035 1.00 62.66 86 PRO A O 1
ATOM 679 N N . ILE A 1 87 ? 0.675 3.181 -17.802 1.00 65.94 87 ILE A N 1
ATOM 680 C CA . ILE A 1 87 ? 1.577 3.956 -18.654 1.00 65.94 87 ILE A CA 1
ATOM 681 C C . ILE A 1 87 ? 1.495 5.436 -18.273 1.00 65.94 87 ILE A C 1
ATOM 683 O O . ILE A 1 87 ? 0.581 5.872 -17.571 1.00 65.94 87 ILE A O 1
ATOM 687 N N . ASP A 1 88 ? 2.437 6.249 -18.752 1.00 60.97 88 ASP A N 1
ATOM 688 C CA . ASP A 1 88 ? 2.468 7.689 -18.458 1.00 60.97 88 ASP A CA 1
ATOM 689 C C . ASP A 1 88 ? 1.148 8.415 -18.784 1.00 60.97 88 ASP A C 1
ATOM 691 O O . ASP A 1 88 ? 0.833 9.427 -18.155 1.00 60.97 88 ASP A O 1
ATOM 695 N N . ALA A 1 89 ? 0.358 7.889 -19.727 1.00 56.84 89 ALA A N 1
ATOM 696 C CA . ALA A 1 89 ? -0.977 8.389 -20.038 1.00 56.84 89 ALA A CA 1
ATOM 697 C C . ALA A 1 89 ? -1.979 8.159 -18.887 1.00 56.84 89 ALA A C 1
ATOM 699 O O . ALA A 1 89 ? -2.625 9.116 -18.463 1.00 56.84 89 ALA A O 1
ATOM 700 N N . ASP A 1 90 ? -2.039 6.950 -18.316 1.00 62.22 90 ASP A N 1
ATOM 701 C CA . ASP A 1 90 ? -2.896 6.635 -17.158 1.00 62.22 90 ASP A CA 1
ATOM 702 C C . ASP A 1 90 ? -2.474 7.435 -15.916 1.00 62.22 90 ASP A C 1
ATOM 704 O O . ASP A 1 90 ? -3.296 7.913 -15.132 1.00 62.22 90 ASP A O 1
ATOM 708 N N . LEU A 1 91 ? -1.163 7.641 -15.748 1.00 63.28 91 LEU A N 1
ATOM 709 C CA . LEU A 1 91 ? -0.617 8.456 -14.660 1.00 63.28 91 LEU A CA 1
ATOM 710 C C . LEU A 1 91 ? -0.946 9.945 -14.818 1.00 63.28 91 LEU A C 1
ATOM 712 O O . LEU A 1 91 ? -0.954 10.678 -13.826 1.00 63.28 91 LEU A O 1
ATOM 716 N N . LYS A 1 92 ? -1.185 10.415 -16.047 1.00 59.94 92 LYS A N 1
ATOM 717 C CA . LYS A 1 92 ? -1.579 11.799 -16.318 1.00 59.94 92 LYS A CA 1
ATOM 718 C C . LYS A 1 92 ? -3.037 12.043 -15.940 1.00 59.94 92 LYS A C 1
ATOM 720 O O . LYS A 1 92 ? -3.301 13.067 -15.323 1.00 59.94 92 LYS A O 1
ATOM 725 N N . GLU A 1 93 ? -3.937 11.102 -16.222 1.00 60.41 93 GLU A N 1
ATOM 726 C CA . GLU A 1 93 ? -5.326 11.184 -15.746 1.00 60.41 93 GLU A CA 1
ATOM 727 C C . GLU A 1 93 ? -5.399 11.151 -14.217 1.00 60.41 93 GLU A C 1
ATOM 729 O O . GLU A 1 93 ? -6.137 11.927 -13.618 1.00 60.41 93 GLU A O 1
ATOM 734 N N . LEU A 1 94 ? -4.554 10.352 -13.554 1.00 59.91 94 LEU A N 1
ATOM 735 C CA . LEU A 1 94 ? -4.512 10.316 -12.088 1.00 59.91 94 LEU A CA 1
ATOM 736 C C . LEU A 1 94 ? -4.146 11.674 -11.459 1.00 59.91 94 LEU A C 1
ATOM 738 O O . LEU A 1 94 ? -4.628 12.004 -10.380 1.00 59.91 94 LEU A O 1
ATOM 742 N N . LYS A 1 95 ? -3.295 12.470 -12.122 1.00 59.03 95 LYS A N 1
ATOM 743 C CA . LYS A 1 95 ? -2.906 13.813 -11.652 1.00 59.03 95 LYS A CA 1
ATOM 744 C C . LYS A 1 95 ? -4.049 14.822 -11.720 1.00 59.03 95 LYS A C 1
ATOM 746 O O . LYS A 1 95 ? -4.002 15.793 -10.976 1.00 59.03 95 LYS A O 1
ATOM 751 N N . ASP A 1 96 ? -5.026 14.595 -12.591 1.00 57.00 96 ASP A N 1
ATOM 752 C CA . ASP A 1 96 ? -6.192 15.467 -12.761 1.00 57.00 96 ASP A CA 1
ATOM 753 C C . ASP A 1 96 ? -7.247 15.217 -11.667 1.00 57.00 96 ASP A C 1
ATOM 755 O O . ASP A 1 96 ? -7.945 16.129 -11.238 1.00 57.00 96 ASP A O 1
ATOM 759 N N . VAL A 1 97 ? -7.315 13.979 -11.161 1.00 58.16 97 VAL A N 1
ATOM 760 C CA . VAL A 1 97 ? -8.244 13.567 -10.091 1.00 58.16 97 VAL A CA 1
ATOM 761 C C . VAL A 1 97 ? -7.678 13.838 -8.688 1.00 58.16 97 VAL A C 1
ATOM 763 O O . VAL A 1 97 ? -8.427 13.937 -7.716 1.00 58.16 97 VAL A O 1
ATOM 766 N N . LEU A 1 98 ? -6.354 13.958 -8.554 1.00 54.00 98 LEU A N 1
ATOM 767 C CA . LEU A 1 98 ? -5.717 14.313 -7.287 1.00 54.00 98 LEU A CA 1
ATOM 768 C C . LEU A 1 98 ? -5.955 15.799 -6.971 1.00 54.00 98 LEU A C 1
ATOM 770 O O . LEU A 1 98 ? -5.801 16.640 -7.858 1.00 54.00 98 LEU A O 1
ATOM 774 N N . PRO A 1 99 ? -6.283 16.155 -5.714 1.00 53.78 99 PRO A N 1
ATOM 775 C CA . PRO A 1 99 ? -6.468 17.551 -5.345 1.00 53.78 99 PRO A CA 1
ATOM 776 C C . PRO A 1 99 ? -5.200 18.357 -5.676 1.00 53.78 99 PRO A C 1
ATOM 778 O O . PRO A 1 99 ? -4.085 17.880 -5.418 1.00 53.78 99 PRO A O 1
ATOM 781 N N . PRO A 1 100 ? -5.339 19.570 -6.243 1.00 53.34 100 PRO A N 1
ATOM 782 C CA . PRO A 1 100 ? -4.196 20.394 -6.607 1.00 53.34 100 PRO A CA 1
ATOM 783 C C . PRO A 1 100 ? -3.332 20.667 -5.368 1.00 53.34 100 PRO A C 1
ATOM 785 O O . PRO A 1 100 ? -3.846 20.969 -4.292 1.00 53.34 100 PRO A O 1
ATOM 788 N N . GLU A 1 101 ? -2.002 20.602 -5.520 1.00 57.16 101 GLU A N 1
ATOM 789 C CA . GLU A 1 101 ? -1.000 20.760 -4.441 1.00 57.16 101 GLU A CA 1
ATOM 790 C C . GLU A 1 101 ? -1.072 22.118 -3.685 1.00 57.16 101 GLU A C 1
ATOM 792 O O . GLU A 1 101 ? -0.293 22.362 -2.764 1.00 57.16 101 GLU A O 1
ATOM 797 N N . SER A 1 102 ? -2.014 22.996 -4.038 1.00 50.78 102 SER A N 1
ATOM 798 C CA . SER A 1 102 ? -2.100 24.400 -3.629 1.00 50.78 102 SER A CA 1
ATOM 799 C C . SER A 1 102 ? -2.966 24.691 -2.392 1.00 50.78 102 SER A C 1
ATOM 801 O O . SER A 1 102 ? -2.917 25.819 -1.904 1.00 50.78 102 SER A O 1
ATOM 803 N N . GLU A 1 103 ?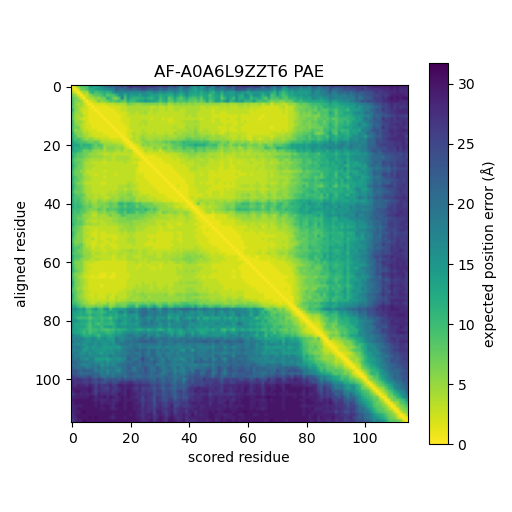 -3.742 23.746 -1.848 1.00 48.31 103 GLU A N 1
ATOM 804 C CA . GLU A 1 103 ? -4.657 24.046 -0.719 1.00 48.31 103 GLU A CA 1
ATOM 805 C C . GLU A 1 103 ? -4.143 23.667 0.679 1.00 48.31 103 GLU A C 1
ATOM 807 O O . GLU A 1 103 ? -4.780 23.986 1.680 1.00 48.31 103 GLU A O 1
ATOM 812 N N . ALA A 1 104 ? -2.941 23.099 0.801 1.00 46.06 104 ALA A N 1
ATOM 813 C CA . ALA A 1 104 ? -2.350 22.803 2.113 1.00 46.06 104 ALA A CA 1
ATOM 814 C C . ALA A 1 104 ? -1.696 24.023 2.802 1.00 46.06 104 ALA A C 1
ATOM 816 O O . ALA A 1 104 ? -1.161 23.892 3.899 1.00 46.06 104 ALA A O 1
ATOM 817 N N . ASN A 1 105 ? -1.711 25.212 2.183 1.00 46.19 105 ASN A N 1
ATOM 818 C CA . ASN A 1 105 ? -0.913 26.361 2.629 1.00 46.19 105 ASN A CA 1
ATOM 819 C C . ASN A 1 105 ? -1.742 27.643 2.846 1.00 46.19 105 ASN A C 1
ATOM 821 O O . ASN A 1 105 ? -1.361 28.722 2.401 1.00 46.19 105 ASN A O 1
ATOM 825 N N . LYS A 1 106 ? -2.900 27.547 3.519 1.00 47.53 106 LYS A N 1
ATOM 826 C CA . LYS A 1 106 ? -3.658 28.722 4.014 1.00 47.53 106 LYS A CA 1
ATOM 827 C C . LYS A 1 106 ? -4.310 28.511 5.389 1.00 47.53 106 LYS A C 1
ATOM 829 O O . LYS A 1 106 ? -5.443 28.922 5.616 1.00 47.53 106 LYS A O 1
ATOM 834 N N . ARG A 1 107 ? -3.600 27.913 6.347 1.00 52.78 107 ARG A N 1
ATOM 835 C CA . ARG A 1 107 ? -4.021 27.930 7.763 1.00 52.78 107 ARG A CA 1
ATOM 836 C C . ARG A 1 107 ? -2.906 28.430 8.681 1.00 52.78 107 ARG A C 1
ATOM 838 O O . ARG A 1 107 ? -2.424 27.687 9.519 1.00 52.78 107 ARG A O 1
ATOM 845 N N . ALA A 1 108 ? -2.506 29.693 8.520 1.00 49.38 108 ALA A N 1
ATOM 846 C CA . ALA A 1 108 ? -1.832 30.465 9.571 1.00 49.38 108 ALA A CA 1
ATOM 847 C C . ALA A 1 108 ? -1.797 31.968 9.230 1.00 49.38 108 ALA A C 1
ATOM 849 O O . ALA A 1 108 ? -0.762 32.504 8.847 1.00 49.38 108 ALA A O 1
ATOM 850 N N . HIS A 1 109 ? -2.922 32.670 9.381 1.00 46.94 109 HIS A N 1
ATOM 851 C CA . HIS A 1 109 ? -2.877 34.099 9.705 1.00 46.94 109 HIS A CA 1
ATOM 852 C C . HIS A 1 109 ? -4.143 34.490 10.470 1.00 46.94 109 HIS A C 1
ATOM 854 O O . HIS A 1 109 ? -5.189 34.735 9.877 1.00 46.94 109 HIS A O 1
ATOM 860 N N . ILE A 1 110 ? -4.049 34.510 11.800 1.00 57.34 110 ILE A N 1
ATOM 861 C CA . ILE A 1 110 ? -5.028 35.174 12.662 1.00 57.34 110 ILE A CA 1
ATOM 862 C C . ILE A 1 110 ? -4.361 36.488 13.093 1.00 57.34 110 ILE A C 1
ATOM 864 O O . ILE A 1 110 ? -3.489 36.451 13.962 1.00 57.34 110 ILE A O 1
ATOM 868 N N . PRO A 1 111 ? -4.671 37.639 12.475 1.00 47.69 111 PRO A N 1
ATOM 869 C CA . PRO A 1 111 ? -4.194 38.916 12.981 1.00 47.69 111 PRO A CA 1
ATOM 870 C C . PRO A 1 111 ? -4.995 39.269 14.240 1.00 47.69 111 PRO A C 1
ATOM 872 O O . PRO A 1 111 ? -6.169 39.634 14.171 1.00 47.69 111 PRO A O 1
ATOM 875 N N . GLY A 1 112 ? -4.362 39.123 15.404 1.00 52.16 112 GLY A N 1
ATOM 876 C CA . GLY A 1 112 ? -4.855 39.695 16.654 1.00 52.16 112 GLY A CA 1
ATOM 877 C C . GLY A 1 112 ? -4.780 41.221 16.590 1.00 52.16 112 GLY A C 1
ATOM 878 O O . GLY A 1 112 ? -3.732 41.779 16.266 1.00 52.16 112 GLY A O 1
ATOM 879 N N . LYS A 1 113 ? -5.902 41.890 16.863 1.00 47.50 113 LYS A N 1
ATOM 880 C CA . LYS A 1 113 ? -5.978 43.345 17.048 1.00 47.50 113 LYS A CA 1
ATOM 881 C C . LYS A 1 113 ? -5.214 43.757 18.317 1.00 47.50 113 LYS A C 1
ATOM 883 O O . LYS A 1 113 ? -5.422 43.104 19.339 1.00 47.50 113 LYS A O 1
ATOM 888 N N . PRO A 1 114 ? -4.402 44.826 18.294 1.00 61.88 114 PRO A N 1
ATOM 889 C CA . PRO A 1 114 ? -4.012 45.525 19.513 1.00 61.88 114 PRO A CA 1
ATOM 890 C C . PRO A 1 114 ? -5.145 46.454 19.988 1.00 61.88 114 PRO A C 1
ATOM 892 O O . PRO A 1 114 ? -5.848 47.034 19.156 1.00 61.88 114 PRO A O 1
ATOM 895 N N . ASP A 1 115 ? -5.313 46.524 21.310 1.00 53.31 115 ASP A N 1
ATOM 896 C CA . ASP A 1 115 ? -6.131 47.502 22.049 1.00 53.31 115 ASP A CA 1
ATOM 897 C C . ASP A 1 115 ? -5.428 48.871 22.081 1.00 53.31 115 ASP A C 1
ATOM 899 O O . ASP A 1 115 ? -4.181 48.879 22.241 1.00 53.31 115 ASP A O 1
#

Foldseek 3Di:
DPQVLVLLVQLLVQLCVPDPDDDDPVLVVLVVVLVVVCVVCVPPSVVSVVSVVVSLVVPVSSVVSSVVSSVVQVPPPDRDPVVPPQDVVNVVVVCVVDDPPPPVPPPDDDDDDDD

Mean predicted aligned error: 12.25 Å

Sequence (115 aa):
MTTAVSNTLLALLLALKNLENPLSEEEHEALTDLGKQLKRNPNDWNLNKQKLMAILKANDTLKQLYQKAKAKLDALDRPIPPDLLPIDADLKELKDVLPPESEANKRAHIPGKPD

Radius of gyration: 17.56 Å; Cα contacts (8 Å, |Δi|>4): 45; chains: 1; bounding box: 31×64×43 Å

Solvent-accessible surface area (backbone atoms only — not comparable to full-atom values): 7101 Å² total; per-residue (Å²): 133,58,66,70,56,48,44,53,53,51,11,44,53,53,15,60,72,67,46,89,64,80,75,51,71,69,55,50,50,52,52,50,52,50,51,54,46,44,71,74,43,65,86,50,47,75,62,54,51,53,53,51,53,52,58,33,68,76,32,67,69,56,34,52,39,22,53,55,39,32,52,56,56,70,64,44,91,57,82,80,55,72,89,78,42,85,47,76,68,57,56,51,56,52,58,72,74,43,80,69,93,75,75,87,79,80,87,83,83,82,85,80,80,85,133

Secondary structure (DSSP, 8-state):
--HHHHHHHHHHHHHHHT-SSPPPHHHHHHHHHHHHHHHH-TT-HHHHHHHHHHHHHH-HHHHHHHHHHHHHHHT-SSPPPGGGSPPHHHHHHHHHHSPPTTSSS------PPP-

pLDDT: mean 74.8, std 14.96, range [40.53, 92.38]

Nearest PDB structures (foldseek):
  6vol-assembly1_O  TM=4.114E-01  e=5.266E+00  Spinacia oleracea
  6von-assembly1_Q  TM=4.630E-01  e=9.950E+00  Spinacia oleracea
  6fkf-assembly1_L  TM=3.541E-01  e=8.365E+00  Spinacia oleracea